Protein AF-A0A531MNG7-F1 (afdb_monomer)

Secondary structure (DSSP, 8-state):
--SEEHHHHHHHHHHHHHHTTTTSS--HHHHHHHHHHHIIIIITTSPTT----EE-TTS-B--SS--THHHHHHHHHHHHHHHHHS--

Radius of gyration: 13.48 Å; Cα contacts (8 Å, |Δi|>4): 94; chains: 1; bounding box: 30×28×35 Å

Solvent-accessible surface area (backbone atoms only — not comparable to full-atom values): 5068 Å² total; per-residue (Å²): 129,69,59,46,50,40,50,63,49,26,51,52,32,42,52,40,56,68,45,40,83,67,83,60,69,90,32,64,70,56,35,53,53,39,52,51,51,43,36,66,66,25,35,71,76,30,62,93,95,52,47,37,42,35,26,43,87,84,72,44,79,68,51,92,64,68,66,69,78,46,52,58,39,50,52,54,27,52,50,52,49,51,61,72,66,54,84,129

Mean predicted aligned error: 3.22 Å

Foldseek 3Di:
DQKAFLLVLLVVLVVLLVCAPVPDDHSVVVNVVSVVVSCVQWNVVDPPPATQGIAGNVSDGPDPDGDCVSVVSNVVSVVSVVVSPPDD

Sequence (88 aa):
DLISRSWPQAEALKAAIALDGSGGPDLKPEIEARVGRLFRWHIDPAPLGLWIDRIDERGRSLAADVPASIFYHLVCALTQYLDSTVQK

Nearest PDB structures (foldseek):
  3wkh-assembly1_A  TM=7.720E-01  e=1.694E-01  Rhodothermus marinus
  5zig-assembly3_C  TM=7.786E-01  e=2.841E-01  Spirochaeta thermophila DSM 6192
  8h1l-assembly2_D  TM=7.930E-01  e=5.420E-01  Runella slithyformis
  8h1l-assembly1_A  TM=7.948E-01  e=8.518E-01  Runella slithyformis
  8h1m-assembly1_A  TM=7.468E-01  e=6.579E-01  Runella slithyformis

Structure (mmCIF, N/CA/C/O backbone):
data_AF-A0A531MNG7-F1
#
_entry.id   AF-A0A531MNG7-F1
#
loop_
_atom_site.group_PDB
_atom_site.id
_atom_site.type_symbol
_atom_site.label_atom_id
_atom_site.label_alt_id
_atom_site.label_comp_id
_atom_site.label_asym_id
_atom_site.label_entity_id
_atom_site.label_seq_id
_atom_site.pdbx_PDB_ins_code
_atom_site.Cartn_x
_atom_site.Cartn_y
_atom_site.Cartn_z
_atom_site.occupancy
_atom_site.B_iso_or_equiv
_atom_site.auth_seq_id
_atom_site.auth_comp_id
_atom_site.auth_asym_id
_atom_site.auth_atom_id
_atom_site.pdbx_PDB_model_num
ATOM 1 N N . ASP A 1 1 ? 4.420 15.683 -6.447 1.00 72.44 1 ASP A N 1
ATOM 2 C CA . ASP A 1 1 ? 5.047 14.636 -7.272 1.00 72.44 1 ASP A CA 1
ATOM 3 C C . ASP A 1 1 ? 3.928 13.918 -8.020 1.00 72.44 1 ASP A C 1
ATOM 5 O O . ASP A 1 1 ? 2.875 13.734 -7.420 1.00 72.44 1 ASP A O 1
ATOM 9 N N . LEU A 1 2 ? 4.106 13.612 -9.308 1.00 90.00 2 LEU A N 1
ATOM 10 C CA . LEU A 1 2 ? 3.132 12.861 -10.122 1.00 90.00 2 LEU A CA 1
ATOM 11 C C . LEU A 1 2 ? 3.352 11.342 -10.026 1.00 90.00 2 LEU A C 1
ATOM 13 O O . LEU A 1 2 ? 2.576 10.565 -10.577 1.00 90.00 2 LEU A O 1
ATOM 17 N N . ILE A 1 3 ? 4.420 10.919 -9.347 1.00 95.62 3 ILE A N 1
ATOM 18 C CA . ILE A 1 3 ? 4.758 9.516 -9.137 1.00 95.62 3 ILE A CA 1
ATOM 19 C C . ILE A 1 3 ? 4.131 9.037 -7.830 1.00 95.62 3 ILE A C 1
ATOM 21 O O . ILE A 1 3 ? 4.420 9.567 -6.755 1.00 95.62 3 ILE A O 1
ATOM 25 N N . SER A 1 4 ? 3.325 7.980 -7.908 1.00 96.06 4 SER A N 1
ATOM 26 C CA . SER A 1 4 ? 2.910 7.236 -6.722 1.00 96.06 4 SER A CA 1
ATOM 27 C C . SER A 1 4 ? 4.046 6.324 -6.276 1.00 96.06 4 SER A C 1
ATOM 29 O O . SER A 1 4 ? 4.526 5.490 -7.048 1.00 96.06 4 SER A O 1
ATOM 31 N N . ARG A 1 5 ? 4.469 6.493 -5.023 1.00 97.31 5 ARG A N 1
ATOM 32 C CA . ARG A 1 5 ? 5.373 5.580 -4.313 1.00 97.31 5 ARG A CA 1
ATOM 33 C C . ARG A 1 5 ? 4.551 4.582 -3.502 1.00 97.31 5 ARG A C 1
ATOM 35 O O . ARG A 1 5 ? 3.478 4.956 -3.041 1.00 97.31 5 ARG A O 1
ATOM 42 N N . SER A 1 6 ? 5.034 3.365 -3.273 1.00 97.38 6 SER A N 1
ATOM 43 C CA . SER A 1 6 ? 4.287 2.376 -2.475 1.00 97.38 6 SER A CA 1
ATOM 44 C C . SER A 1 6 ? 4.311 2.700 -0.978 1.00 97.38 6 SER A C 1
ATOM 46 O O . SER A 1 6 ? 3.291 2.555 -0.303 1.00 97.38 6 SER A O 1
ATOM 48 N N . TRP A 1 7 ? 5.437 3.204 -0.451 1.00 98.12 7 TRP A N 1
ATOM 49 C CA . TRP A 1 7 ? 5.563 3.492 0.985 1.00 98.12 7 TRP A CA 1
ATOM 50 C C . TRP A 1 7 ? 4.561 4.547 1.497 1.00 98.12 7 TRP A C 1
ATOM 52 O O . TRP A 1 7 ? 3.938 4.276 2.520 1.00 98.12 7 TRP A O 1
ATOM 62 N N . PRO A 1 8 ? 4.283 5.686 0.819 1.00 97.81 8 PRO A N 1
ATOM 63 C CA . PRO A 1 8 ? 3.274 6.630 1.290 1.00 97.81 8 PRO A CA 1
ATOM 64 C C . PRO A 1 8 ? 1.863 6.048 1.242 1.00 97.81 8 PRO A C 1
ATOM 66 O O . PRO A 1 8 ? 1.041 6.419 2.073 1.00 97.81 8 PRO A O 1
ATOM 69 N N . GLN A 1 9 ? 1.567 5.129 0.311 1.00 98.06 9 GLN A N 1
ATOM 70 C CA . GLN A 1 9 ? 0.266 4.450 0.296 1.00 98.06 9 GLN A CA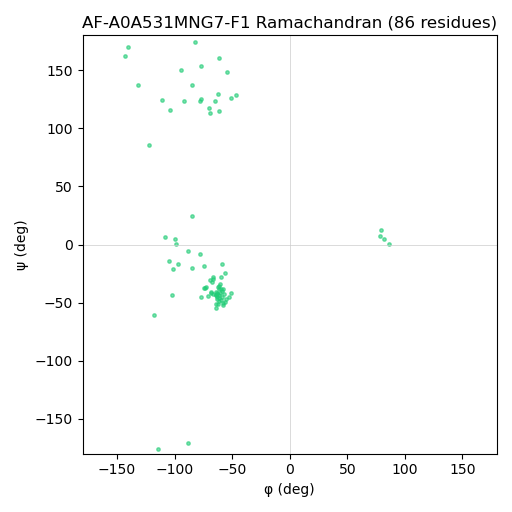 1
ATOM 71 C C . GLN A 1 9 ? 0.104 3.557 1.529 1.00 98.06 9 GLN A C 1
ATOM 73 O O . GLN A 1 9 ? -0.946 3.580 2.170 1.00 98.06 9 GLN A O 1
ATOM 78 N N . ALA A 1 10 ? 1.160 2.825 1.898 1.00 98.62 10 ALA A N 1
ATOM 79 C CA . ALA A 1 10 ? 1.190 2.012 3.109 1.00 98.62 10 ALA A CA 1
ATOM 80 C C . ALA A 1 10 ? 1.080 2.871 4.384 1.00 98.62 10 ALA A C 1
ATOM 82 O O . ALA A 1 10 ? 0.306 2.546 5.283 1.00 98.62 10 ALA A O 1
ATOM 83 N N . GLU A 1 11 ? 1.790 4.000 4.461 1.00 98.62 11 GLU A N 1
ATOM 84 C CA . GLU A 1 11 ? 1.672 4.926 5.598 1.00 98.62 11 GLU A CA 1
ATOM 85 C C . GLU A 1 11 ? 0.280 5.544 5.702 1.00 98.62 11 GLU A C 1
ATOM 87 O O . GLU A 1 11 ? -0.272 5.645 6.795 1.00 98.62 11 GLU A O 1
ATOM 92 N N . ALA A 1 12 ? -0.324 5.915 4.575 1.00 98.25 12 ALA A N 1
ATOM 93 C CA . ALA A 1 12 ? -1.659 6.488 4.582 1.00 98.25 12 ALA A CA 1
ATOM 94 C C . ALA A 1 12 ? -2.727 5.467 5.012 1.00 98.25 12 ALA A C 1
ATOM 96 O O . ALA A 1 12 ? -3.707 5.848 5.649 1.00 98.25 12 ALA A O 1
ATOM 97 N N . LEU A 1 13 ? -2.538 4.179 4.697 1.00 98.56 13 LEU A N 1
ATOM 98 C CA . LEU A 1 13 ? -3.358 3.092 5.236 1.00 98.56 13 LEU A CA 1
ATOM 99 C C . LEU A 1 13 ? -3.215 2.996 6.762 1.00 98.56 13 LEU A C 1
ATOM 101 O O . LEU A 1 13 ? -4.221 3.044 7.466 1.00 98.56 13 LEU A O 1
ATOM 105 N N . LYS A 1 14 ? -1.983 2.938 7.284 1.00 98.25 14 LYS A N 1
ATOM 106 C CA . LYS A 1 14 ? -1.738 2.892 8.738 1.00 98.25 14 LYS A CA 1
ATOM 107 C C . LYS A 1 14 ? -2.315 4.101 9.468 1.00 98.25 14 LYS A C 1
ATOM 109 O O . LYS A 1 14 ? -2.893 3.953 10.538 1.00 98.25 14 LYS A O 1
ATOM 114 N N . ALA A 1 15 ? -2.202 5.290 8.879 1.00 97.88 15 ALA A N 1
ATOM 115 C CA . ALA A 1 15 ? -2.783 6.504 9.437 1.00 97.88 15 ALA A CA 1
ATOM 116 C C . ALA A 1 15 ? -4.316 6.425 9.513 1.00 97.88 15 ALA A C 1
ATOM 118 O O . ALA A 1 15 ? -4.888 6.793 10.535 1.00 97.88 15 ALA A O 1
ATOM 119 N N . ALA A 1 16 ? -4.980 5.914 8.469 1.00 97.31 16 ALA A N 1
ATOM 120 C CA . ALA A 1 16 ? -6.429 5.724 8.482 1.00 97.31 16 ALA A CA 1
ATOM 121 C C . ALA A 1 16 ? -6.863 4.711 9.556 1.00 97.31 16 ALA A C 1
ATOM 123 O O . ALA A 1 16 ? -7.812 4.981 10.283 1.00 97.31 16 ALA A O 1
ATOM 124 N N . ILE A 1 17 ? -6.128 3.603 9.709 1.00 96.81 17 ILE A N 1
ATOM 125 C CA . ILE A 1 17 ? -6.368 2.608 10.768 1.00 96.81 17 ILE A CA 1
ATOM 126 C C . ILE A 1 17 ? -6.206 3.235 12.158 1.00 96.81 17 ILE A C 1
ATOM 128 O O . ILE A 1 17 ? -7.053 3.039 13.019 1.00 96.81 17 ILE A O 1
ATOM 132 N N . ALA A 1 18 ? -5.147 4.015 12.381 1.00 95.38 18 ALA A N 1
ATOM 133 C CA . ALA A 1 18 ? -4.885 4.640 13.677 1.00 95.38 18 ALA A CA 1
ATOM 134 C C . ALA A 1 18 ? -5.920 5.713 14.065 1.00 95.38 18 ALA A C 1
ATOM 136 O O . ALA A 1 18 ? -6.129 5.963 15.251 1.00 95.38 18 ALA A O 1
ATOM 137 N N . LEU A 1 19 ? -6.536 6.368 13.077 1.00 95.56 19 LEU A N 1
ATOM 138 C CA . LEU A 1 19 ? -7.590 7.364 13.286 1.00 95.56 19 LEU A CA 1
ATOM 139 C C . LEU A 1 19 ? -8.984 6.732 13.435 1.00 95.56 19 LEU A C 1
ATOM 141 O O . LEU A 1 19 ? -9.887 7.363 13.987 1.00 95.56 19 LEU A O 1
ATOM 145 N N . ASP A 1 20 ? -9.182 5.499 12.968 1.00 94.56 20 ASP A N 1
ATOM 146 C CA . ASP A 1 20 ? -10.450 4.796 13.144 1.00 94.56 20 ASP A CA 1
ATOM 147 C C . ASP A 1 20 ? -10.706 4.529 14.635 1.00 94.56 20 ASP A C 1
ATOM 149 O O . ASP A 1 20 ? -9.879 3.960 15.347 1.00 94.56 20 ASP A O 1
ATOM 153 N N . GLY A 1 21 ? -11.850 4.993 15.139 1.00 85.62 21 GLY A N 1
ATOM 154 C CA . GLY A 1 21 ? -12.184 4.911 16.564 1.00 85.62 21 GLY A CA 1
ATOM 155 C C . GLY A 1 21 ? -11.574 6.008 17.449 1.00 85.62 21 GLY A C 1
ATOM 156 O O . GLY A 1 21 ? -11.809 5.998 18.657 1.00 85.62 21 GLY A O 1
ATOM 157 N N . SER A 1 22 ? -10.873 7.005 16.892 1.00 90.62 22 SER A N 1
ATOM 158 C CA . SER A 1 22 ? -10.312 8.133 17.661 1.00 90.62 22 SER A CA 1
ATOM 159 C C . SER A 1 22 ? -11.309 9.286 17.900 1.00 90.62 22 SER A C 1
ATOM 161 O O . SER A 1 22 ? -10.904 10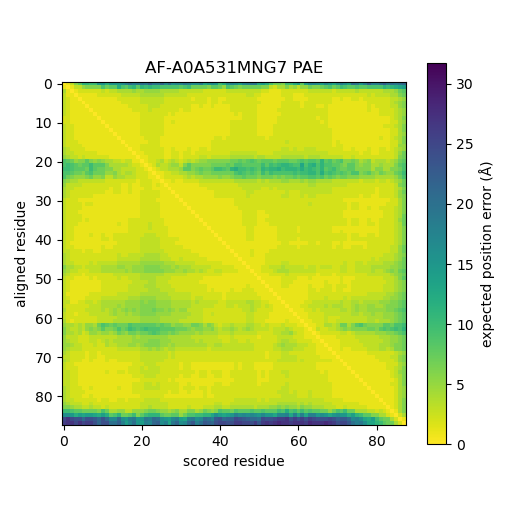.439 18.057 1.00 90.62 22 SER A O 1
ATOM 163 N N . GLY A 1 23 ? -12.618 9.008 17.871 1.00 89.56 23 GLY A N 1
ATOM 164 C CA . GLY A 1 23 ? -13.687 10.016 17.977 1.00 89.56 23 GLY A CA 1
ATOM 165 C C . GLY A 1 23 ? -13.962 10.808 16.689 1.00 89.56 23 GLY A C 1
ATOM 166 O O . GLY A 1 23 ? -14.721 11.775 16.720 1.00 89.56 23 GLY A O 1
ATOM 167 N N . GLY A 1 24 ? -13.340 10.415 15.574 1.00 90.44 24 GLY A N 1
ATOM 168 C CA . GLY A 1 24 ? -13.597 10.945 14.234 1.00 90.44 24 GLY A CA 1
ATOM 169 C C . GLY A 1 24 ? -14.721 10.206 13.488 1.00 90.44 24 GLY A C 1
ATOM 170 O O . GLY A 1 24 ? -15.430 9.394 14.086 1.00 90.44 24 GLY A O 1
ATOM 171 N N . PRO A 1 25 ? -14.902 10.485 12.182 1.00 92.50 25 PRO A N 1
ATOM 172 C CA . PRO A 1 25 ? -15.825 9.723 11.340 1.00 92.50 25 PRO A CA 1
ATOM 173 C C . PRO A 1 25 ? -15.412 8.245 11.245 1.00 92.50 25 PRO A C 1
ATOM 175 O O . PRO A 1 25 ? -14.253 7.911 11.473 1.00 92.50 25 PRO A O 1
ATOM 178 N N . ASP A 1 26 ? -16.354 7.377 10.862 1.00 93.62 26 ASP A N 1
ATOM 179 C CA . ASP A 1 26 ? -16.055 5.981 10.519 1.00 93.62 26 ASP A CA 1
ATOM 180 C C . ASP A 1 26 ? -15.107 5.933 9.315 1.00 93.62 26 ASP A C 1
ATOM 182 O O . ASP A 1 26 ? -15.458 6.379 8.216 1.00 93.62 26 ASP A O 1
ATOM 186 N N . LEU A 1 27 ? -13.892 5.422 9.529 1.00 96.56 27 LEU A N 1
ATOM 187 C CA . LEU A 1 27 ? -12.864 5.359 8.494 1.00 96.56 27 LEU A CA 1
ATOM 188 C C . LEU A 1 27 ? -12.778 3.990 7.826 1.00 96.56 27 LEU A C 1
ATOM 190 O O . LEU A 1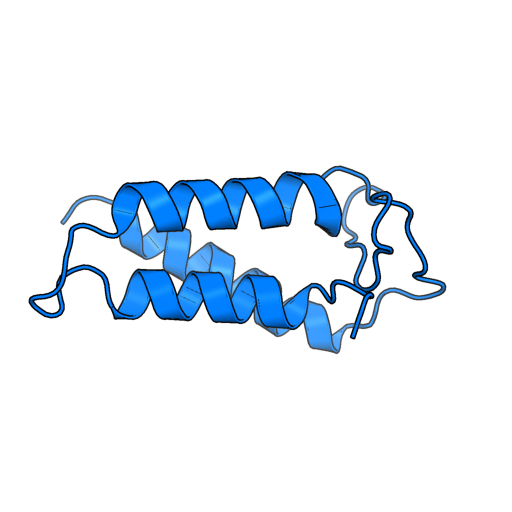 27 ? -11.985 3.843 6.895 1.00 96.56 27 LEU A O 1
ATOM 194 N N . LYS A 1 28 ? -13.606 3.009 8.205 1.00 95.44 28 LYS A N 1
ATOM 195 C CA . LYS A 1 28 ? -13.591 1.670 7.588 1.00 95.44 28 LYS A CA 1
ATOM 196 C C . LYS A 1 28 ? -13.713 1.711 6.061 1.00 95.44 28 LYS A C 1
ATOM 198 O O . LYS A 1 28 ? -12.884 1.080 5.407 1.00 95.44 28 LYS A O 1
ATOM 203 N N . PRO A 1 29 ? -14.625 2.497 5.448 1.00 96.38 29 PRO A N 1
ATOM 204 C CA . PRO A 1 29 ? -14.694 2.580 3.987 1.00 96.38 29 PRO A CA 1
ATOM 205 C C . PRO A 1 29 ? -13.407 3.127 3.355 1.00 96.38 29 PRO A C 1
ATOM 207 O O . PRO A 1 29 ? -13.000 2.689 2.280 1.00 96.38 29 PRO A O 1
ATOM 210 N N . GLU A 1 30 ? -12.747 4.076 4.022 1.00 96.94 30 GLU A N 1
ATOM 211 C CA . GLU A 1 30 ? -11.501 4.664 3.532 1.00 96.94 30 GLU A CA 1
ATOM 212 C C . GLU A 1 30 ? -10.315 3.708 3.705 1.00 96.94 30 GLU A C 1
ATOM 214 O O . GLU A 1 30 ? -9.458 3.638 2.822 1.00 96.94 30 GLU A O 1
ATOM 219 N N . ILE A 1 31 ? -10.271 2.945 4.800 1.00 98.06 31 ILE A N 1
ATOM 220 C CA . ILE A 1 31 ? -9.289 1.875 5.024 1.00 98.06 31 ILE A CA 1
ATOM 221 C C . ILE A 1 31 ? -9.384 0.848 3.891 1.00 98.06 31 ILE A C 1
ATOM 223 O O . ILE A 1 31 ? -8.385 0.599 3.214 1.00 98.06 31 ILE A O 1
ATOM 227 N N . GLU A 1 32 ? -10.585 0.339 3.608 1.00 98.06 32 GLU A N 1
ATOM 228 C CA . GLU A 1 32 ? -10.829 -0.614 2.516 1.00 98.06 32 GLU A CA 1
ATOM 229 C C . GLU A 1 32 ? -10.416 -0.044 1.154 1.00 98.06 32 GLU A C 1
ATOM 231 O O . GLU A 1 32 ? -9.710 -0.687 0.370 1.00 98.06 32 GLU A O 1
ATOM 236 N N . ALA A 1 33 ? -10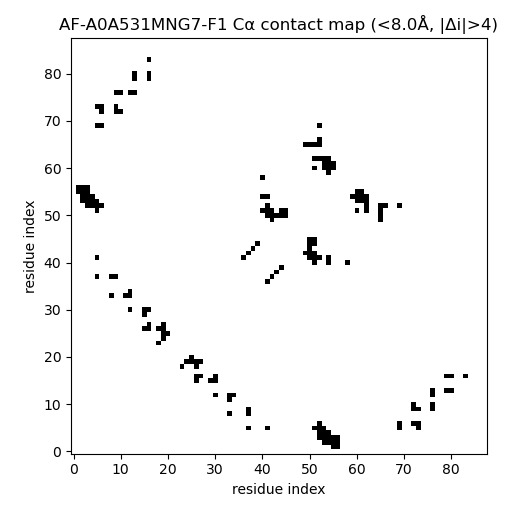.778 1.212 0.878 1.00 98.25 33 ALA A N 1
ATOM 237 C CA . ALA A 1 33 ? -10.387 1.877 -0.359 1.00 98.25 33 ALA A CA 1
ATOM 238 C C . ALA A 1 33 ? -8.859 2.021 -0.486 1.00 98.25 33 ALA A C 1
ATOM 240 O O . ALA A 1 33 ? -8.315 1.901 -1.588 1.00 98.25 33 ALA A O 1
ATOM 241 N N . ARG A 1 34 ? -8.144 2.268 0.618 1.00 98.25 34 ARG A N 1
ATOM 242 C CA . ARG A 1 34 ? -6.675 2.373 0.641 1.00 98.25 34 ARG A CA 1
ATOM 243 C C . ARG A 1 34 ? -5.998 1.028 0.430 1.00 98.25 34 ARG A C 1
ATOM 245 O O . ARG A 1 34 ? -5.076 0.972 -0.384 1.00 98.25 34 ARG A O 1
ATOM 252 N N . VAL A 1 35 ? -6.469 -0.034 1.082 1.00 98.31 35 VAL A N 1
ATOM 253 C CA . VAL A 1 35 ? -5.992 -1.405 0.830 1.00 98.31 35 VAL A CA 1
ATOM 254 C C . VAL A 1 35 ? -6.197 -1.753 -0.640 1.00 98.31 35 VAL A C 1
ATOM 256 O O . VAL A 1 35 ? -5.240 -2.105 -1.328 1.00 98.31 35 VAL A O 1
ATOM 259 N N . GLY A 1 36 ? -7.404 -1.542 -1.170 1.00 98.25 36 GLY A N 1
ATOM 260 C CA . GLY A 1 36 ? -7.710 -1.817 -2.572 1.00 98.25 36 GLY A CA 1
ATOM 261 C C . GLY A 1 36 ? -6.820 -1.045 -3.554 1.00 98.25 36 GLY A C 1
ATOM 262 O O . GLY A 1 36 ? -6.398 -1.602 -4.567 1.00 98.25 36 GLY A O 1
ATOM 263 N N . ARG A 1 37 ? -6.485 0.222 -3.268 1.00 97.31 37 ARG A N 1
ATOM 264 C CA . ARG A 1 37 ? -5.535 1.005 -4.083 1.00 97.31 37 ARG A CA 1
ATOM 265 C C . ARG A 1 37 ? -4.104 0.478 -3.978 1.00 97.31 37 ARG A C 1
ATOM 267 O O . ARG A 1 37 ? -3.423 0.422 -5.002 1.00 97.31 37 ARG A O 1
ATOM 274 N N . LEU A 1 38 ? -3.654 0.096 -2.782 1.00 98.12 38 LEU A N 1
ATOM 275 C CA . LEU A 1 38 ? -2.325 -0.479 -2.576 1.00 98.12 38 LEU A CA 1
ATOM 276 C C . LEU A 1 38 ? -2.163 -1.768 -3.392 1.00 98.12 38 LEU A C 1
ATOM 278 O O . LEU A 1 38 ? -1.190 -1.890 -4.132 1.00 98.12 38 LEU A O 1
ATOM 282 N N . PHE A 1 39 ? -3.142 -2.674 -3.325 1.00 98.12 39 PHE A N 1
ATOM 283 C CA . PHE A 1 39 ? -3.116 -3.924 -4.085 1.00 98.12 39 PHE A CA 1
ATOM 284 C C . PHE A 1 39 ? -3.165 -3.687 -5.591 1.00 98.12 39 PHE A C 1
ATOM 286 O O . PHE A 1 39 ? -2.234 -4.069 -6.300 1.00 98.12 39 PHE A O 1
ATOM 293 N N . ARG A 1 40 ? -4.180 -2.949 -6.058 1.00 97.62 40 ARG A N 1
ATOM 294 C CA . ARG A 1 40 ? -4.421 -2.681 -7.483 1.00 97.62 40 ARG A CA 1
ATOM 295 C C . ARG A 1 40 ? -3.196 -2.150 -8.213 1.00 97.62 40 ARG A C 1
ATOM 297 O O . ARG A 1 40 ? -2.985 -2.492 -9.372 1.00 97.62 40 ARG A O 1
ATOM 304 N N . TRP A 1 41 ? -2.455 -1.249 -7.576 1.00 97.19 41 TRP A N 1
ATOM 305 C CA . TRP A 1 41 ? -1.378 -0.531 -8.243 1.00 97.19 41 TRP A CA 1
ATOM 306 C C . TRP A 1 41 ? -0.003 -1.088 -7.884 1.00 97.19 41 TRP A C 1
ATOM 308 O O . TRP A 1 41 ? 0.823 -1.266 -8.775 1.00 97.19 41 TRP A O 1
ATOM 318 N N . HIS A 1 42 ? 0.251 -1.396 -6.611 1.00 97.69 42 HIS A N 1
ATOM 319 C CA . HIS A 1 42 ? 1.602 -1.682 -6.127 1.00 97.69 42 HIS A CA 1
ATOM 320 C C . HIS A 1 42 ? 1.892 -3.170 -5.863 1.00 97.69 42 HIS A C 1
ATOM 322 O O . HIS A 1 42 ? 3.069 -3.509 -5.736 1.00 97.69 42 HIS A O 1
ATOM 328 N N . ILE A 1 43 ? 0.883 -4.051 -5.793 1.00 97.25 43 ILE A N 1
ATOM 329 C CA . ILE A 1 43 ? 1.074 -5.482 -5.472 1.00 97.25 43 ILE A CA 1
ATOM 330 C C . ILE A 1 43 ? 0.626 -6.376 -6.630 1.00 97.25 43 ILE A C 1
ATOM 332 O O . ILE A 1 43 ? 1.457 -7.079 -7.195 1.00 97.25 43 ILE A O 1
ATOM 336 N N . ASP A 1 44 ? -0.647 -6.324 -7.027 1.00 97.31 44 ASP A N 1
ATOM 337 C CA . ASP A 1 44 ? -1.223 -7.257 -8.009 1.00 97.31 44 ASP A CA 1
ATOM 338 C C . ASP A 1 44 ? -0.530 -7.231 -9.384 1.00 97.31 44 ASP A C 1
ATOM 340 O O . ASP A 1 44 ? -0.363 -8.295 -9.980 1.00 97.31 44 ASP A O 1
ATOM 344 N N . PRO A 1 45 ? -0.092 -6.070 -9.920 1.00 96.12 45 PRO A N 1
ATOM 345 C CA . PRO A 1 45 ? 0.602 -6.037 -11.207 1.00 96.12 45 PRO A CA 1
ATOM 346 C C . PRO A 1 45 ? 2.075 -6.468 -11.129 1.00 96.12 45 PRO A C 1
ATOM 348 O O . PRO A 1 45 ? 2.733 -6.564 -12.167 1.00 96.12 45 PRO A O 1
ATOM 351 N N . ALA A 1 46 ? 2.630 -6.658 -9.927 1.00 96.31 46 ALA A N 1
ATOM 352 C CA . ALA A 1 46 ? 4.022 -7.047 -9.752 1.00 96.31 46 ALA A CA 1
ATOM 353 C C . ALA A 1 46 ? 4.219 -8.547 -10.044 1.00 96.31 46 ALA A C 1
ATOM 355 O O . ALA A 1 46 ? 3.301 -9.347 -9.854 1.00 96.31 46 ALA A O 1
ATOM 356 N N . PRO A 1 47 ? 5.425 -8.976 -10.465 1.00 94.94 47 PRO A N 1
ATOM 357 C CA . PRO A 1 47 ? 5.757 -10.395 -10.486 1.00 94.94 47 PRO A CA 1
ATOM 358 C C . PRO A 1 47 ? 5.544 -11.030 -9.107 1.00 94.94 47 PRO A C 1
ATOM 360 O O . PRO A 1 47 ? 5.740 -10.382 -8.078 1.00 94.94 47 PRO A O 1
ATOM 363 N N . LEU A 1 48 ? 5.179 -12.313 -9.093 1.00 95.19 48 LEU A N 1
ATOM 364 C CA . LEU A 1 48 ? 4.858 -13.035 -7.865 1.00 95.19 48 LEU A CA 1
ATOM 365 C C . LEU A 1 48 ? 5.968 -12.885 -6.809 1.00 95.19 48 LEU A C 1
ATOM 367 O O . LEU A 1 48 ? 7.131 -13.187 -7.069 1.00 95.19 48 LEU A O 1
ATOM 371 N N . GLY A 1 49 ? 5.580 -12.444 -5.610 1.00 92.06 49 GLY A N 1
ATOM 372 C CA . GLY A 1 49 ? 6.487 -12.240 -4.476 1.00 92.06 49 GLY A CA 1
ATOM 373 C C . GLY A 1 49 ? 7.183 -10.875 -4.436 1.00 92.06 49 GLY A C 1
ATOM 374 O O . GLY A 1 49 ? 7.953 -10.633 -3.509 1.00 92.06 49 GLY A O 1
ATOM 375 N N . LEU A 1 50 ? 6.920 -9.985 -5.398 1.00 96.00 50 LEU A N 1
ATOM 376 C CA . LEU A 1 50 ? 7.488 -8.636 -5.463 1.00 96.00 50 LEU A CA 1
ATOM 377 C C . LEU A 1 50 ? 6.405 -7.555 -5.301 1.00 96.00 50 LEU A C 1
ATOM 379 O O . LEU A 1 50 ? 5.237 -7.838 -5.045 1.00 96.00 50 LEU A O 1
ATOM 383 N N . TRP A 1 51 ? 6.818 -6.297 -5.436 1.00 97.69 51 TRP A N 1
ATOM 384 C CA . TRP A 1 51 ? 5.961 -5.113 -5.459 1.00 97.69 51 TRP A CA 1
ATOM 385 C C . TRP A 1 51 ? 6.520 -4.094 -6.454 1.00 97.69 51 TRP A C 1
ATOM 387 O O . TRP A 1 51 ? 7.699 -4.131 -6.815 1.00 97.69 51 TRP A O 1
ATOM 397 N N . ILE A 1 52 ? 5.687 -3.143 -6.860 1.00 98.00 52 ILE A N 1
ATOM 398 C CA . ILE A 1 52 ? 6.088 -2.000 -7.680 1.00 98.00 52 ILE A CA 1
ATOM 399 C C . ILE A 1 52 ? 6.153 -0.781 -6.772 1.00 98.00 52 ILE A C 1
ATOM 401 O O . ILE A 1 52 ? 5.139 -0.353 -6.233 1.00 98.00 52 ILE A O 1
ATOM 405 N N . ASP A 1 53 ? 7.332 -0.193 -6.588 1.00 97.62 53 ASP A N 1
ATOM 406 C CA . ASP A 1 53 ? 7.449 1.018 -5.771 1.00 97.62 53 ASP A CA 1
ATOM 407 C C . ASP A 1 53 ? 6.972 2.262 -6.527 1.00 97.62 53 ASP A C 1
ATOM 409 O O . ASP A 1 53 ? 6.206 3.040 -5.979 1.00 97.62 53 ASP A O 1
ATOM 413 N N . ARG A 1 54 ? 7.361 2.447 -7.793 1.00 97.62 54 ARG A N 1
ATOM 414 C CA . ARG A 1 54 ? 7.115 3.691 -8.545 1.00 97.62 54 ARG A CA 1
ATOM 415 C C . ARG A 1 54 ? 6.102 3.497 -9.664 1.00 97.62 54 ARG A C 1
ATOM 417 O O . ARG A 1 54 ? 6.330 2.680 -10.552 1.00 97.62 54 ARG A O 1
ATOM 424 N N . ILE A 1 55 ? 5.041 4.298 -9.657 1.00 97.25 55 ILE A N 1
ATOM 425 C CA . ILE A 1 55 ? 3.957 4.255 -10.646 1.00 97.25 55 ILE A CA 1
ATOM 426 C C . ILE A 1 55 ? 3.669 5.666 -11.150 1.00 97.25 55 ILE A C 1
ATOM 428 O O . ILE A 1 55 ? 3.645 6.607 -10.357 1.00 97.25 55 ILE A O 1
ATOM 432 N N . ASP A 1 56 ? 3.474 5.823 -12.457 1.00 96.25 56 ASP A N 1
ATOM 433 C CA . ASP A 1 56 ? 3.089 7.105 -13.050 1.00 96.25 56 ASP A CA 1
ATOM 434 C C . ASP A 1 56 ? 1.576 7.383 -12.965 1.00 96.25 56 ASP A C 1
ATOM 436 O O . ASP A 1 56 ? 0.775 6.536 -12.577 1.00 96.25 56 ASP A O 1
ATOM 440 N N . GLU A 1 57 ? 1.162 8.580 -13.376 1.00 95.19 57 GLU A N 1
ATOM 441 C CA . GLU A 1 57 ? -0.246 9.008 -13.387 1.00 95.19 57 GLU 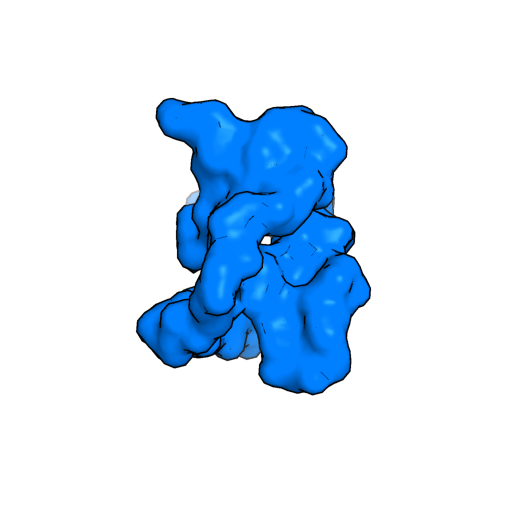A CA 1
ATOM 442 C C . GLU A 1 57 ? -1.179 8.124 -14.241 1.00 95.19 57 GLU A C 1
ATOM 444 O O . GLU A 1 57 ? -2.400 8.190 -14.100 1.00 95.19 57 GLU A O 1
ATOM 449 N N . ARG A 1 58 ? -0.621 7.296 -15.134 1.00 93.75 58 ARG A N 1
ATOM 450 C CA . ARG A 1 58 ? -1.358 6.377 -16.013 1.00 93.75 58 ARG A CA 1
ATOM 451 C C . ARG A 1 58 ? -1.372 4.945 -15.476 1.00 93.75 58 ARG A C 1
ATOM 453 O O . ARG A 1 58 ? -1.854 4.051 -16.169 1.00 93.75 58 ARG A O 1
ATOM 460 N N . GLY A 1 59 ? -0.834 4.712 -14.279 1.00 92.31 59 GLY A N 1
ATOM 461 C CA . GLY A 1 59 ? -0.753 3.387 -13.671 1.00 92.31 59 GLY A CA 1
ATOM 462 C C . GLY A 1 59 ? 0.388 2.522 -14.213 1.00 92.31 59 GLY A C 1
ATOM 463 O O . GLY A 1 59 ? 0.409 1.321 -13.954 1.00 92.31 59 GLY A O 1
ATOM 464 N N . ARG A 1 60 ? 1.337 3.085 -14.974 1.00 94.88 60 ARG A N 1
ATOM 465 C CA . ARG A 1 60 ? 2.471 2.322 -15.516 1.00 94.88 60 ARG A CA 1
ATOM 466 C C . ARG A 1 60 ? 3.588 2.240 -14.486 1.00 94.88 60 ARG A C 1
ATOM 468 O O . ARG A 1 60 ? 3.946 3.243 -13.868 1.00 94.88 60 ARG A O 1
ATOM 475 N N . SER A 1 61 ? 4.176 1.053 -14.354 1.00 96.12 61 SER A N 1
ATOM 476 C CA . SER A 1 61 ? 5.380 0.867 -13.547 1.00 96.12 61 SER A CA 1
ATOM 477 C C . SER A 1 61 ? 6.538 1.688 -14.117 1.00 96.12 61 SER A C 1
ATOM 479 O O . SER A 1 61 ? 6.848 1.607 -15.306 1.00 96.12 61 SER A O 1
ATOM 481 N N . LEU A 1 62 ? 7.186 2.455 -13.245 1.00 96.12 62 LEU A N 1
ATOM 482 C CA . LEU A 1 62 ? 8.467 3.123 -13.480 1.00 96.12 62 LEU A CA 1
ATOM 483 C C . LEU A 1 62 ? 9.600 2.463 -12.674 1.00 96.12 62 LEU A C 1
ATOM 485 O O . LEU A 1 62 ? 10.702 3.010 -12.597 1.00 96.12 62 LEU A O 1
ATOM 489 N N . ALA A 1 63 ? 9.320 1.346 -11.999 1.00 92.00 63 ALA A N 1
ATOM 490 C CA . ALA A 1 63 ? 10.278 0.669 -11.138 1.00 92.00 63 ALA A CA 1
ATOM 491 C C . ALA A 1 63 ? 11.292 -0.121 -11.981 1.00 92.00 63 ALA A C 1
ATOM 493 O O . ALA A 1 63 ? 10.908 -0.957 -12.798 1.00 92.00 63 ALA A O 1
ATOM 494 N N . ALA A 1 64 ? 12.581 0.150 -11.771 1.00 92.69 64 ALA A N 1
ATOM 495 C CA . ALA A 1 64 ? 13.683 -0.634 -12.336 1.00 92.69 64 ALA A CA 1
ATOM 496 C C . ALA A 1 64 ? 14.223 -1.673 -11.335 1.00 92.69 64 ALA A C 1
ATOM 498 O O . ALA A 1 64 ? 14.928 -2.604 -11.713 1.00 92.69 64 ALA A O 1
ATOM 499 N N . ASP A 1 65 ? 13.888 -1.499 -10.060 1.00 94.00 65 AS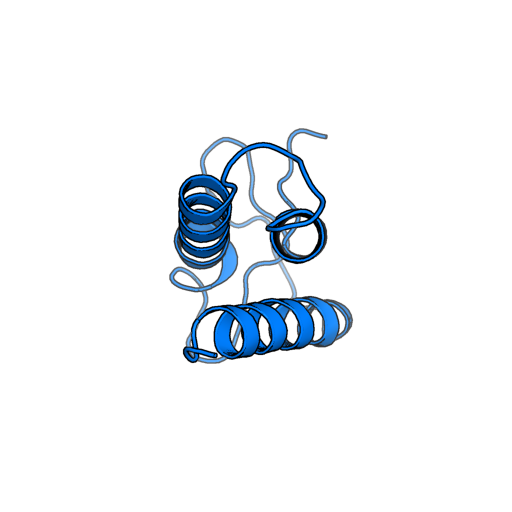P A N 1
ATOM 500 C CA . ASP A 1 65 ? 14.320 -2.285 -8.919 1.00 94.00 65 ASP A CA 1
ATOM 501 C C . ASP A 1 65 ? 13.161 -2.493 -7.929 1.00 94.00 65 ASP A C 1
ATOM 503 O O . ASP A 1 65 ? 12.087 -1.897 -8.045 1.00 94.00 65 ASP A O 1
ATOM 507 N N . VAL A 1 66 ? 13.388 -3.369 -6.947 1.00 95.88 66 VAL A N 1
ATOM 508 C CA . VAL A 1 66 ? 12.433 -3.690 -5.878 1.00 95.88 66 VAL A CA 1
ATOM 509 C C . VAL A 1 66 ? 13.117 -3.404 -4.536 1.00 95.88 66 VAL A C 1
ATOM 511 O O . VAL A 1 66 ? 13.752 -4.293 -3.963 1.00 95.88 66 VAL A O 1
ATOM 514 N N . PRO A 1 67 ? 13.083 -2.148 -4.040 1.00 95.06 67 PRO A N 1
ATOM 515 C CA . PRO A 1 67 ? 13.892 -1.754 -2.891 1.00 95.06 67 PRO A CA 1
ATOM 516 C C . PRO A 1 67 ? 13.390 -2.412 -1.606 1.00 95.06 67 PRO A C 1
ATOM 518 O O . PRO A 1 67 ? 12.281 -2.125 -1.158 1.00 95.06 67 PRO A O 1
ATOM 521 N N . ALA A 1 68 ? 14.219 -3.246 -0.972 1.00 92.88 68 ALA A N 1
ATOM 522 C CA . ALA A 1 68 ? 13.850 -4.005 0.228 1.00 92.88 68 ALA A CA 1
ATOM 523 C C . ALA A 1 68 ? 13.357 -3.134 1.402 1.00 92.88 68 ALA A C 1
ATOM 525 O O . ALA A 1 68 ? 12.580 -3.604 2.227 1.00 92.88 68 ALA A O 1
ATOM 526 N N . SER A 1 69 ? 13.742 -1.854 1.464 1.00 95.06 69 SER A N 1
ATOM 527 C CA . SER A 1 69 ? 13.238 -0.905 2.469 1.00 95.06 69 SER A CA 1
ATOM 528 C C . SER A 1 69 ? 11.716 -0.723 2.421 1.00 95.06 69 SER A C 1
ATOM 530 O O . SER A 1 69 ? 11.097 -0.466 3.449 1.00 95.06 69 SER A O 1
ATOM 532 N N . ILE A 1 70 ? 11.094 -0.913 1.256 1.00 97.62 70 ILE A N 1
ATOM 533 C CA . ILE A 1 70 ? 9.638 -0.854 1.083 1.00 97.62 70 ILE A CA 1
ATOM 534 C C . ILE A 1 70 ? 8.936 -2.032 1.763 1.00 97.62 70 ILE A C 1
ATOM 536 O O . ILE A 1 70 ? 7.810 -1.880 2.238 1.00 97.62 70 ILE A O 1
ATOM 540 N N . PHE A 1 71 ? 9.595 -3.189 1.851 1.00 96.56 71 PHE A N 1
ATOM 541 C CA . PHE A 1 71 ? 9.007 -4.403 2.412 1.00 96.56 71 PHE A CA 1
ATOM 542 C C . PHE A 1 71 ? 8.513 -4.189 3.844 1.00 96.56 71 PHE A C 1
ATOM 544 O O . PHE A 1 71 ? 7.394 -4.572 4.175 1.00 96.56 71 PHE A O 1
ATOM 551 N N . TYR A 1 72 ? 9.305 -3.489 4.663 1.00 96.81 72 TYR A N 1
ATOM 552 C CA . TYR A 1 72 ? 8.923 -3.114 6.024 1.00 96.81 72 TYR A CA 1
ATOM 553 C C . TYR A 1 72 ? 7.594 -2.342 6.058 1.00 96.81 72 TYR A C 1
ATOM 555 O O . TYR A 1 72 ? 6.700 -2.681 6.830 1.00 96.81 72 TYR A O 1
ATOM 563 N N . HIS A 1 73 ? 7.428 -1.342 5.187 1.00 98.44 73 HIS A N 1
ATOM 564 C CA . HIS A 1 73 ? 6.209 -0.535 5.137 1.00 98.44 73 HIS A CA 1
ATOM 565 C C . HIS A 1 73 ? 4.985 -1.364 4.738 1.00 98.44 73 HIS A C 1
ATOM 567 O O . HIS A 1 73 ? 3.934 -1.233 5.368 1.00 98.44 73 HIS A O 1
ATOM 573 N N . LEU A 1 74 ? 5.128 -2.230 3.728 1.00 98.06 74 LEU A N 1
ATOM 574 C CA . LEU A 1 74 ? 4.049 -3.099 3.255 1.00 98.06 74 LEU A CA 1
ATOM 575 C C . LEU A 1 74 ? 3.619 -4.093 4.335 1.00 98.06 74 LEU A C 1
ATOM 577 O O . LEU A 1 74 ? 2.438 -4.157 4.664 1.00 98.06 74 LEU A O 1
ATOM 581 N N . VAL A 1 75 ? 4.572 -4.819 4.926 1.00 97.50 75 VAL A N 1
ATOM 582 C CA . VAL A 1 75 ? 4.280 -5.811 5.970 1.00 97.50 75 VAL A CA 1
ATOM 583 C C . VAL A 1 75 ? 3.637 -5.141 7.179 1.00 97.50 75 VAL A C 1
ATOM 585 O O . VAL A 1 75 ? 2.584 -5.585 7.620 1.00 97.50 75 VAL A O 1
ATOM 588 N N . CYS A 1 76 ? 4.192 -4.034 7.681 1.00 98.06 76 CYS A N 1
ATOM 589 C CA . CYS A 1 76 ? 3.599 -3.339 8.824 1.00 98.06 76 CYS A CA 1
ATOM 590 C C . CYS A 1 76 ? 2.175 -2.844 8.543 1.00 98.06 76 CYS A C 1
ATOM 592 O O . CYS A 1 76 ? 1.319 -2.963 9.415 1.00 98.06 76 CYS A O 1
ATOM 594 N N . ALA A 1 77 ? 1.911 -2.287 7.358 1.00 98.31 77 ALA A N 1
ATOM 595 C CA . ALA A 1 77 ? 0.583 -1.783 7.024 1.00 98.31 77 ALA A CA 1
ATOM 596 C C . ALA A 1 77 ? -0.448 -2.910 6.875 1.00 98.31 77 ALA A C 1
ATOM 598 O O . ALA A 1 77 ? -1.559 -2.790 7.387 1.00 98.31 77 ALA A O 1
ATOM 599 N N . LEU A 1 78 ? -0.074 -4.016 6.227 1.00 97.69 78 LEU A N 1
ATOM 600 C CA . LEU A 1 78 ? -0.964 -5.160 6.030 1.00 97.69 78 LEU A CA 1
ATOM 601 C C . LEU A 1 78 ? -1.201 -5.946 7.324 1.00 97.69 78 LEU A C 1
ATOM 603 O O . LEU A 1 78 ? -2.329 -6.365 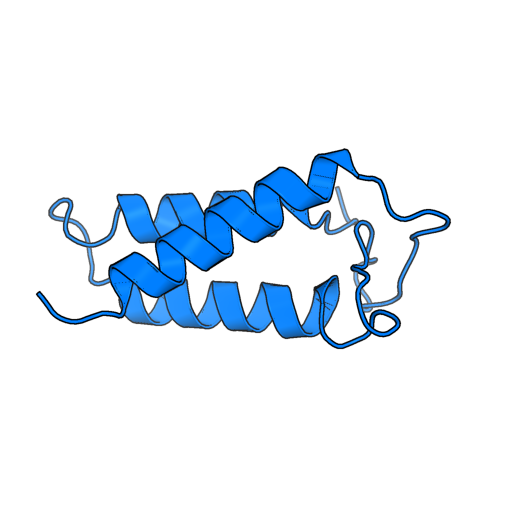7.563 1.00 97.69 78 LEU A O 1
ATOM 607 N N . THR A 1 79 ? -0.195 -6.090 8.192 1.00 97.75 79 THR A N 1
ATOM 608 C CA . THR A 1 79 ? -0.389 -6.680 9.527 1.00 97.75 79 THR A CA 1
ATOM 609 C C . THR A 1 79 ? -1.333 -5.828 10.372 1.00 97.75 79 THR A C 1
ATOM 611 O O . THR A 1 79 ? -2.273 -6.364 10.944 1.00 97.75 79 THR A O 1
ATOM 614 N N . GLN A 1 80 ? -1.158 -4.500 10.391 1.00 97.12 80 GLN A N 1
ATOM 615 C CA . GLN A 1 80 ? -2.087 -3.612 11.103 1.00 97.12 80 GLN A CA 1
ATOM 616 C C . GLN A 1 80 ? -3.510 -3.689 10.540 1.00 97.12 80 GLN A C 1
ATOM 618 O O . GLN A 1 80 ? -4.474 -3.655 11.301 1.00 97.12 80 GLN A O 1
ATOM 623 N N . TYR A 1 81 ? -3.653 -3.813 9.218 1.00 97.50 81 TYR A N 1
ATOM 624 C CA . TYR A 1 81 ? -4.957 -4.015 8.594 1.00 97.50 81 TYR A CA 1
ATOM 625 C C . TYR A 1 81 ? -5.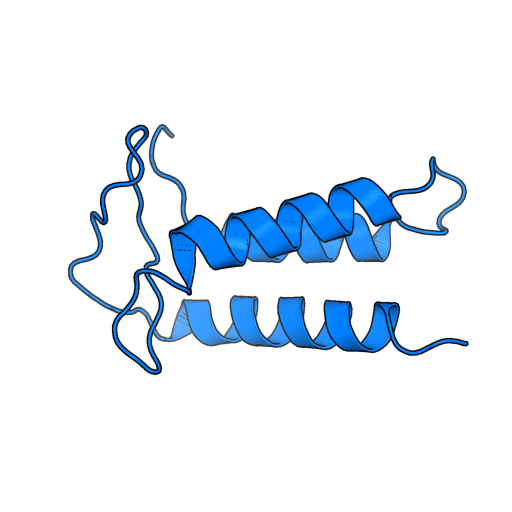599 -5.340 9.037 1.00 97.50 81 TYR A C 1
ATOM 627 O O . TYR A 1 81 ? -6.754 -5.338 9.464 1.00 97.50 81 TYR A O 1
ATOM 635 N N . LEU A 1 82 ? -4.849 -6.447 9.029 1.00 95.94 82 LEU A N 1
ATOM 636 C CA . LEU A 1 82 ? -5.318 -7.734 9.558 1.00 95.94 82 LEU A CA 1
ATOM 637 C C . LEU A 1 82 ? -5.769 -7.603 11.019 1.00 95.94 82 LEU A C 1
ATOM 639 O O . LEU A 1 82 ? -6.901 -7.954 11.336 1.00 95.94 82 LEU A O 1
ATOM 643 N N . ASP A 1 83 ? -4.955 -7.002 11.885 1.00 94.38 83 ASP A N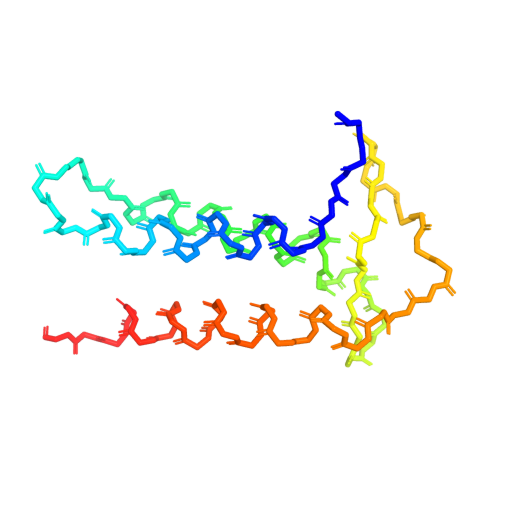 1
ATOM 644 C CA . ASP A 1 83 ? -5.300 -6.804 13.298 1.00 94.38 83 ASP A CA 1
ATOM 645 C C . ASP A 1 83 ? -6.561 -5.941 13.483 1.00 94.38 83 ASP A C 1
ATOM 647 O O . ASP A 1 83 ? -7.344 -6.171 14.403 1.00 94.38 83 ASP A O 1
ATOM 651 N N . SER A 1 84 ? -6.786 -4.961 12.600 1.00 90.00 84 SER A N 1
ATOM 652 C CA . SER A 1 84 ? -7.977 -4.099 12.632 1.00 90.00 84 SER A CA 1
ATOM 653 C C . SER A 1 84 ? -9.262 -4.781 12.139 1.00 90.00 84 SER A C 1
ATOM 655 O O . SER A 1 84 ? -10.358 -4.300 12.428 1.00 90.00 84 SER A O 1
ATOM 657 N N . THR A 1 85 ? -9.138 -5.886 11.394 1.00 84.62 85 THR A N 1
ATOM 658 C CA . THR A 1 85 ? -10.269 -6.621 10.795 1.00 84.62 85 THR A CA 1
ATOM 659 C C . THR A 1 85 ? -10.648 -7.876 11.575 1.00 84.62 85 THR A C 1
ATOM 661 O O . THR A 1 85 ? -11.788 -8.337 11.477 1.00 84.62 85 THR A O 1
ATOM 664 N N . VAL A 1 86 ? -9.740 -8.415 12.394 1.00 80.12 86 VAL A N 1
ATOM 665 C CA . VAL A 1 86 ? -10.078 -9.450 13.375 1.00 80.12 86 VAL A CA 1
ATOM 666 C C . VAL A 1 86 ? -10.941 -8.802 14.462 1.00 80.12 86 VAL A C 1
ATOM 668 O O . VAL A 1 86 ? -10.487 -7.923 15.189 1.00 80.12 86 VAL A O 1
ATOM 671 N N . GLN A 1 87 ? -12.213 -9.208 14.536 1.00 52.97 87 GLN A N 1
ATOM 672 C CA . GLN A 1 87 ? -13.189 -8.705 15.509 1.00 52.97 87 GLN A CA 1
ATOM 673 C C . GLN A 1 87 ? -12.603 -8.658 16.932 1.00 52.97 87 GLN A C 1
ATOM 675 O O . GLN A 1 87 ? -12.090 -9.664 17.425 1.00 52.97 87 GLN A O 1
ATOM 680 N N . LYS A 1 88 ? -12.730 -7.500 17.593 1.00 46.88 88 LYS A N 1
ATOM 681 C CA . LYS A 1 88 ? -12.798 -7.430 19.058 1.00 46.88 88 LYS A CA 1
ATOM 682 C C . LYS A 1 88 ? -14.228 -7.664 19.516 1.00 46.88 88 LYS A C 1
ATOM 684 O O . LYS A 1 88 ? -15.141 -7.166 18.820 1.00 46.88 88 LYS A O 1
#

pLDDT: mean 94.4, std 7.92, range [46.88, 98.62]